Protein AF-A0A8D5ZJS7-F1 (afdb_monomer_lite)

Organism: NCBI:txid2824673

Structure (mmCIF, N/CA/C/O backbone):
data_AF-A0A8D5ZJS7-F1
#
_entry.id   AF-A0A8D5ZJS7-F1
#
loop_
_atom_site.group_PDB
_atom_site.id
_atom_site.type_symbol
_atom_site.label_atom_id
_atom_site.label_alt_id
_atom_site.label_comp_id
_atom_site.label_asym_id
_atom_site.label_entity_id
_atom_site.label_seq_id
_atom_site.pdbx_PDB_ins_code
_atom_site.Cartn_x
_atom_site.Cartn_y
_atom_site.Cartn_z
_atom_site.occupancy
_atom_site.B_iso_or_equiv
_atom_site.auth_seq_id
_atom_site.auth_comp_id
_atom_site.auth_asym_id
_atom_site.auth_atom_id
_atom_site.pdbx_PDB_model_num
ATOM 1 N N . MET A 1 1 ? 28.044 -16.675 -3.587 1.00 50.34 1 MET A N 1
ATOM 2 C CA . MET A 1 1 ? 27.125 -17.072 -4.681 1.00 50.34 1 MET A CA 1
ATOM 3 C C . MET A 1 1 ? 26.005 -16.048 -4.780 1.00 50.34 1 MET A C 1
ATOM 5 O O . MET A 1 1 ? 25.416 -15.737 -3.750 1.00 50.34 1 MET A O 1
ATOM 9 N N . LYS A 1 2 ? 25.720 -15.500 -5.970 1.00 57.88 2 LYS A N 1
ATOM 10 C CA . LYS A 1 2 ? 24.504 -14.694 -6.179 1.00 57.88 2 LYS A CA 1
ATOM 11 C C . LYS A 1 2 ? 23.301 -15.633 -6.067 1.00 57.88 2 LYS A C 1
ATOM 13 O O . LYS A 1 2 ? 23.268 -16.648 -6.757 1.00 57.88 2 LYS A O 1
ATOM 18 N N . LYS A 1 3 ? 22.357 -15.335 -5.169 1.00 79.50 3 LYS A N 1
ATOM 19 C CA . LYS A 1 3 ? 21.064 -16.033 -5.145 1.00 79.50 3 LYS A CA 1
ATOM 20 C C . LYS A 1 3 ? 20.373 -15.792 -6.488 1.00 79.50 3 LYS A C 1
ATOM 22 O O . LYS A 1 3 ? 20.386 -14.664 -6.972 1.00 79.50 3 LYS A O 1
ATOM 27 N N . LEU A 1 4 ? 19.787 -16.837 -7.065 1.00 85.06 4 LEU A N 1
ATOM 28 C CA . LEU A 1 4 ? 18.849 -16.681 -8.170 1.00 85.06 4 LEU A CA 1
ATOM 29 C C . LEU A 1 4 ? 17.603 -15.994 -7.601 1.00 85.06 4 LEU A C 1
ATOM 31 O O . LEU A 1 4 ? 16.918 -16.577 -6.763 1.00 85.06 4 LEU A O 1
ATOM 35 N N . THR A 1 5 ? 17.372 -14.743 -7.985 1.00 87.81 5 THR A N 1
ATOM 36 C CA . THR A 1 5 ? 16.163 -13.988 -7.644 1.00 87.81 5 THR A CA 1
ATOM 37 C C . THR A 1 5 ? 15.512 -13.495 -8.921 1.00 87.81 5 THR A C 1
ATOM 39 O O . THR A 1 5 ? 16.180 -13.155 -9.900 1.00 87.81 5 THR A O 1
ATOM 42 N N . THR A 1 6 ? 14.188 -13.489 -8.925 1.00 89.31 6 THR A N 1
ATOM 43 C CA . THR A 1 6 ? 13.394 -12.883 -9.988 1.00 89.31 6 THR A CA 1
ATOM 44 C C . THR A 1 6 ? 13.131 -11.407 -9.668 1.00 89.31 6 THR A C 1
ATOM 46 O O . THR A 1 6 ? 13.008 -11.043 -8.494 1.00 89.31 6 THR A O 1
ATOM 49 N N . PRO A 1 7 ? 12.933 -10.541 -10.680 1.00 89.44 7 PRO A N 1
ATOM 50 C CA . PRO A 1 7 ? 12.590 -9.137 -10.440 1.00 89.44 7 PRO A CA 1
ATOM 51 C C . PRO A 1 7 ? 11.332 -8.944 -9.578 1.00 89.44 7 PRO A C 1
ATOM 53 O O . PRO A 1 7 ? 11.212 -7.959 -8.853 1.00 89.44 7 PRO A O 1
ATOM 56 N N 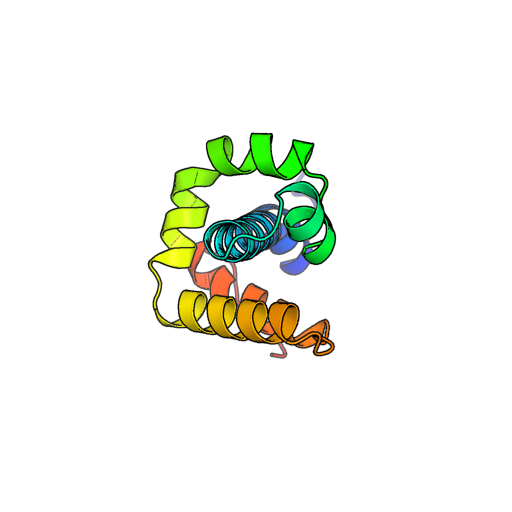. CYS A 1 8 ? 10.379 -9.880 -9.644 1.00 93.19 8 CYS A N 1
ATOM 57 C CA . CYS A 1 8 ? 9.183 -9.854 -8.805 1.00 93.19 8 CYS A CA 1
ATOM 58 C C . CYS A 1 8 ? 9.489 -10.171 -7.338 1.00 93.19 8 CYS A C 1
ATOM 60 O O . CYS A 1 8 ? 8.888 -9.554 -6.463 1.00 93.19 8 CYS A O 1
ATOM 62 N N . GLU A 1 9 ? 10.425 -11.079 -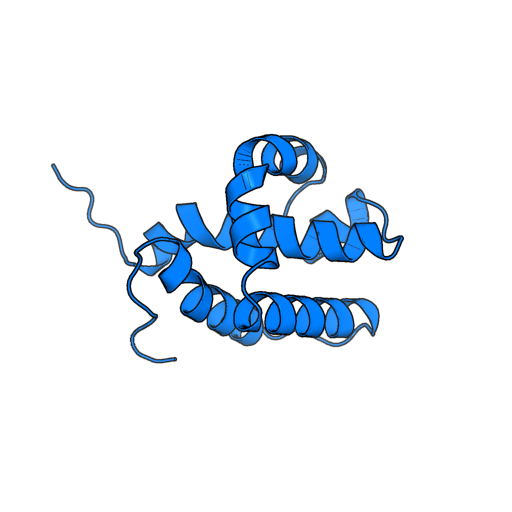7.053 1.00 94.44 9 GLU A N 1
ATOM 63 C CA . GLU A 1 9 ? 10.876 -11.343 -5.682 1.00 94.44 9 GLU A CA 1
ATOM 64 C C . GLU A 1 9 ? 11.640 -10.156 -5.099 1.00 94.4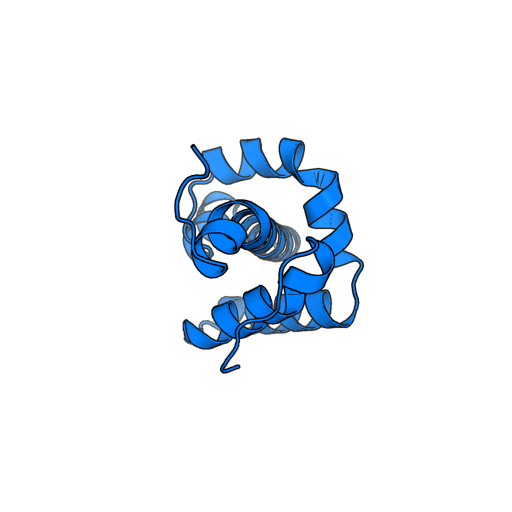4 9 GLU A C 1
ATOM 66 O O . GLU A 1 9 ? 11.438 -9.818 -3.932 1.00 94.44 9 GLU A O 1
ATOM 71 N N . ASP A 1 10 ? 12.466 -9.488 -5.905 1.00 94.12 10 ASP A N 1
ATOM 72 C CA . ASP A 1 10 ? 13.166 -8.275 -5.475 1.00 94.12 10 ASP A CA 1
ATOM 73 C C . ASP A 1 10 ? 12.162 -7.144 -5.200 1.00 94.12 10 ASP A C 1
ATOM 75 O O . ASP A 1 10 ? 12.173 -6.533 -4.129 1.00 94.12 10 ASP A O 1
ATOM 79 N N . ALA A 1 11 ? 11.187 -6.942 -6.093 1.00 96.25 11 ALA A N 1
ATOM 80 C CA . ALA A 1 11 ? 10.111 -5.979 -5.872 1.00 96.25 11 ALA A CA 1
ATOM 81 C C . ALA A 1 11 ? 9.226 -6.333 -4.663 1.00 96.25 11 ALA A C 1
ATOM 83 O O . ALA A 1 11 ? 8.743 -5.436 -3.973 1.00 96.25 11 ALA A O 1
ATOM 84 N N . PHE A 1 12 ? 9.019 -7.618 -4.369 1.00 95.56 12 PHE A N 1
ATOM 85 C CA . PHE A 1 12 ? 8.277 -8.049 -3.184 1.00 95.56 12 PHE A CA 1
ATOM 86 C C . PHE A 1 12 ? 8.994 -7.691 -1.874 1.00 95.56 12 PHE A C 1
ATOM 88 O O . PHE A 1 12 ? 8.335 -7.461 -0.862 1.00 95.56 12 PHE A O 1
ATOM 95 N N . ARG A 1 13 ? 10.329 -7.615 -1.879 1.00 94.69 13 ARG A N 1
ATOM 96 C CA . ARG A 1 13 ? 11.121 -7.217 -0.705 1.00 94.69 13 ARG A CA 1
ATOM 97 C C . ARG A 1 13 ? 11.211 -5.702 -0.554 1.00 94.69 13 ARG A C 1
ATOM 99 O O . ARG A 1 13 ? 11.082 -5.194 0.558 1.00 94.69 13 ARG A O 1
ATOM 106 N N . GLU A 1 14 ? 11.369 -4.991 -1.667 1.00 94.88 14 GLU A N 1
ATOM 107 C CA . GLU A 1 14 ? 11.680 -3.559 -1.646 1.00 94.88 14 GLU A CA 1
ATOM 108 C C . GLU A 1 14 ? 10.448 -2.664 -1.857 1.00 94.88 14 GLU A C 1
ATOM 110 O O . GLU A 1 14 ? 10.239 -1.706 -1.113 1.00 94.88 14 GLU A O 1
ATOM 115 N N . VAL A 1 15 ? 9.590 -2.997 -2.826 1.00 97.81 15 VAL A N 1
ATOM 116 C CA . VAL A 1 15 ? 8.513 -2.119 -3.326 1.00 97.81 15 VAL A CA 1
ATOM 117 C C . VAL A 1 15 ? 7.175 -2.424 -2.660 1.00 97.81 15 VAL A C 1
ATOM 119 O O . VAL A 1 15 ? 6.539 -1.542 -2.084 1.00 97.81 15 VAL A O 1
ATOM 122 N N . VAL A 1 16 ? 6.741 -3.688 -2.706 1.00 97.69 16 VAL A N 1
ATOM 123 C CA . VAL A 1 16 ? 5.425 -4.122 -2.203 1.00 97.69 16 VAL A CA 1
ATOM 124 C C . VAL A 1 16 ? 5.187 -3.722 -0.741 1.00 97.69 16 VAL A C 1
ATOM 126 O O . VAL A 1 16 ? 4.093 -3.233 -0.445 1.00 97.69 16 VAL A O 1
ATOM 129 N N . PRO A 1 17 ? 6.159 -3.855 0.186 1.00 97.75 17 PRO A N 1
ATOM 130 C CA . PRO A 1 17 ? 5.947 -3.455 1.570 1.00 97.75 17 PRO A CA 1
ATOM 131 C C . PRO A 1 17 ? 5.721 -1.949 1.697 1.00 97.75 17 PRO A C 1
ATOM 133 O O . PRO A 1 17 ? 4.849 -1.537 2.453 1.00 97.75 17 PRO A O 1
ATOM 136 N N . VAL A 1 18 ? 6.448 -1.127 0.933 1.00 98.44 18 VAL A N 1
ATOM 137 C CA . VAL A 1 18 ? 6.284 0.336 0.947 1.00 98.44 18 VAL A CA 1
ATOM 138 C C . VAL A 1 18 ? 4.893 0.720 0.447 1.00 98.44 18 VAL A C 1
ATOM 140 O O . VAL A 1 18 ? 4.209 1.505 1.100 1.00 98.44 18 VAL A O 1
ATOM 143 N N . LEU A 1 19 ? 4.436 0.114 -0.652 1.00 98.50 19 LEU A N 1
ATOM 144 C CA . LEU A 1 19 ? 3.108 0.374 -1.212 1.00 98.50 19 LEU A CA 1
ATOM 145 C C . LEU A 1 19 ? 1.980 0.003 -0.250 1.00 98.50 19 LEU A C 1
ATOM 147 O O . LEU A 1 19 ? 1.049 0.782 -0.071 1.00 98.50 19 LEU A O 1
ATOM 151 N N . ARG A 1 20 ? 2.074 -1.151 0.421 1.00 98.25 20 ARG A N 1
ATOM 152 C CA . ARG A 1 20 ? 1.082 -1.558 1.430 1.00 98.25 2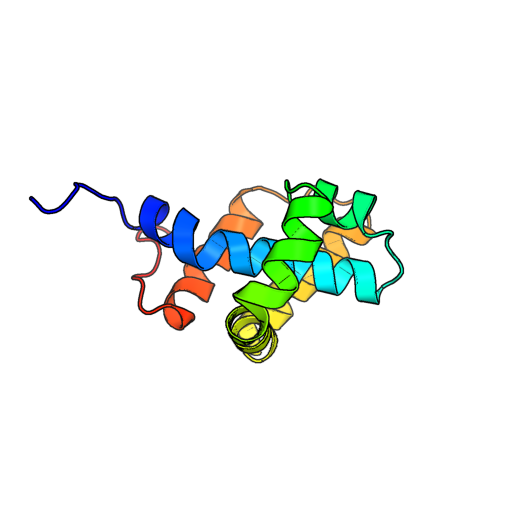0 ARG A CA 1
ATOM 153 C C . ARG A 1 20 ? 1.000 -0.551 2.572 1.00 98.25 20 ARG A C 1
ATOM 155 O O . ARG A 1 20 ? -0.096 -0.175 2.976 1.00 98.25 20 ARG A O 1
ATOM 162 N N . ILE A 1 21 ? 2.146 -0.080 3.060 1.00 98.56 21 ILE A N 1
ATOM 163 C CA . ILE A 1 21 ? 2.196 0.937 4.115 1.00 98.56 21 ILE A CA 1
ATOM 164 C C . ILE A 1 21 ? 1.629 2.273 3.624 1.00 98.56 21 ILE A C 1
ATOM 166 O O . ILE A 1 21 ? 0.875 2.905 4.360 1.00 98.56 21 ILE A O 1
ATOM 170 N N . ALA A 1 22 ? 1.929 2.685 2.390 1.00 98.56 22 ALA A N 1
ATOM 171 C CA . ALA A 1 22 ? 1.388 3.908 1.802 1.00 98.56 22 ALA A CA 1
ATOM 172 C C . ALA A 1 22 ? -0.146 3.855 1.672 1.00 98.56 22 ALA A C 1
ATOM 174 O O . ALA A 1 22 ? -0.826 4.773 2.126 1.00 98.56 22 ALA A O 1
ATOM 175 N N . ILE A 1 23 ? -0.701 2.758 1.145 1.00 98.50 23 ILE A N 1
ATOM 176 C CA . ILE A 1 23 ? -2.156 2.563 1.026 1.00 98.50 23 ILE A CA 1
ATOM 177 C C . ILE A 1 23 ? -2.813 2.541 2.415 1.00 98.50 23 ILE A C 1
ATOM 179 O O . ILE A 1 23 ? -3.797 3.244 2.642 1.00 98.50 23 ILE A O 1
ATOM 183 N N . ALA A 1 24 ? -2.251 1.794 3.374 1.00 98.50 24 ALA A N 1
ATOM 184 C CA . ALA A 1 24 ? -2.769 1.756 4.742 1.00 98.50 24 ALA A CA 1
ATOM 185 C C . ALA A 1 24 ? -2.751 3.145 5.398 1.00 98.50 24 ALA A C 1
ATOM 187 O O . ALA A 1 24 ? -3.744 3.547 6.001 1.00 98.50 24 ALA A O 1
ATOM 188 N N . LYS A 1 25 ? -1.665 3.909 5.225 1.00 98.44 25 LYS A N 1
ATOM 189 C CA . LYS A 1 25 ? -1.559 5.291 5.708 1.00 98.44 25 LYS A CA 1
ATOM 190 C C . LYS A 1 25 ? -2.675 6.169 5.135 1.00 98.44 25 LYS A C 1
ATOM 192 O O . LYS A 1 25 ? -3.341 6.859 5.899 1.00 98.44 25 LYS A O 1
ATOM 197 N N . ARG A 1 26 ? -2.930 6.100 3.823 1.00 98.38 26 ARG A N 1
ATOM 198 C CA . ARG A 1 26 ? -4.003 6.865 3.160 1.00 98.38 26 ARG A CA 1
ATOM 199 C C . ARG A 1 26 ? -5.408 6.482 3.619 1.00 98.38 26 ARG A C 1
ATOM 201 O O . ARG A 1 26 ? -6.286 7.341 3.660 1.00 98.38 26 ARG A O 1
ATOM 208 N N . LEU A 1 27 ? -5.636 5.214 3.962 1.00 98.44 27 LEU A N 1
ATOM 209 C CA . LEU A 1 27 ? -6.890 4.767 4.576 1.00 98.44 27 LEU A CA 1
ATOM 210 C C . LEU A 1 27 ? -7.044 5.339 5.995 1.00 98.44 27 LEU A C 1
ATOM 212 O O . LEU A 1 27 ? -8.117 5.821 6.351 1.00 98.44 27 LEU A O 1
ATOM 216 N N . ILE A 1 28 ? -5.972 5.327 6.793 1.00 98.44 28 ILE A N 1
ATOM 217 C CA . ILE A 1 28 ? -5.968 5.854 8.168 1.00 98.44 28 ILE A CA 1
ATOM 218 C C . ILE A 1 28 ? -6.194 7.370 8.186 1.00 98.44 28 ILE A C 1
ATOM 220 O O . ILE A 1 28 ? -6.990 7.856 8.984 1.00 98.44 28 ILE A O 1
ATOM 224 N N . GLU A 1 29 ? -5.571 8.112 7.266 1.00 97.88 29 GLU A N 1
ATOM 225 C CA . GLU A 1 29 ? -5.801 9.556 7.075 1.00 97.88 29 GLU A CA 1
ATOM 226 C C . GLU A 1 29 ? -7.275 9.887 6.769 1.00 97.88 29 GLU A C 1
ATOM 228 O O . GLU A 1 29 ? -7.730 10.993 7.048 1.00 97.88 29 GLU A O 1
ATOM 233 N N . ARG A 1 30 ? -8.043 8.917 6.257 1.00 97.75 30 ARG A N 1
ATOM 234 C CA . ARG A 1 30 ? -9.487 9.022 5.990 1.00 97.75 30 ARG A CA 1
ATOM 235 C C . ARG A 1 30 ? -10.365 8.473 7.117 1.00 97.75 30 ARG A C 1
ATOM 237 O O . ARG A 1 30 ? -11.555 8.244 6.921 1.00 97.75 30 ARG A O 1
ATOM 244 N N . GLY A 1 31 ? -9.789 8.245 8.295 1.00 97.75 31 GLY A N 1
ATOM 245 C CA . GLY A 1 31 ? -10.515 7.822 9.492 1.00 97.75 31 GLY A CA 1
ATOM 246 C C . GLY A 1 31 ? -10.730 6.313 9.617 1.00 97.75 31 GLY A C 1
ATOM 247 O O . GLY A 1 31 ? -11.439 5.876 10.523 1.00 97.75 31 GLY A O 1
ATOM 248 N N . ILE A 1 32 ? -10.126 5.488 8.754 1.00 98.31 32 ILE A N 1
ATOM 249 C CA . ILE A 1 32 ? -10.203 4.031 8.909 1.00 98.31 32 ILE A CA 1
ATOM 250 C C . ILE A 1 32 ? -9.305 3.586 10.075 1.00 98.31 32 ILE A C 1
ATOM 252 O O . ILE A 1 32 ? -8.120 3.921 10.092 1.00 98.31 32 ILE A O 1
ATOM 256 N N . PRO A 1 33 ? -9.810 2.783 11.034 1.00 98.38 33 PRO A N 1
ATOM 257 C CA . PRO A 1 33 ? -8.987 2.278 12.129 1.00 98.38 33 PRO A CA 1
ATOM 258 C C . PRO A 1 33 ? -7.769 1.497 11.626 1.00 98.38 33 PRO A C 1
ATOM 260 O O . PRO A 1 33 ? -7.896 0.673 10.717 1.00 98.38 33 PRO A O 1
ATOM 263 N N . VAL A 1 34 ? -6.611 1.681 12.272 1.00 98.25 34 VAL A N 1
ATOM 264 C CA . VAL A 1 34 ? -5.320 1.071 11.882 1.00 98.25 34 VAL A CA 1
ATOM 265 C C . VAL A 1 34 ? -5.430 -0.437 11.651 1.00 98.25 34 VAL A C 1
ATOM 267 O O . VAL A 1 34 ? -4.904 -0.954 10.666 1.00 98.25 34 VAL A O 1
ATOM 270 N N . VAL A 1 35 ? -6.155 -1.147 12.521 1.00 98.31 35 VAL A N 1
ATOM 271 C CA . VAL A 1 35 ? -6.377 -2.599 12.410 1.00 98.31 35 VAL A CA 1
ATOM 272 C C . VAL A 1 35 ? -7.105 -2.962 11.116 1.00 98.31 35 VAL A C 1
ATOM 274 O O . VAL A 1 35 ? -6.690 -3.889 10.423 1.00 98.31 35 VAL A O 1
ATOM 277 N N . LYS A 1 36 ? -8.160 -2.216 10.766 1.00 98.00 36 LYS A N 1
ATOM 278 C CA . LYS A 1 36 ? -8.928 -2.444 9.539 1.00 98.00 36 LYS A CA 1
ATOM 279 C C . LYS A 1 36 ? -8.099 -2.073 8.309 1.00 98.00 36 LYS A C 1
ATOM 281 O O . LYS A 1 36 ? -7.937 -2.910 7.433 1.00 98.00 36 LYS A O 1
ATOM 286 N N . ALA A 1 37 ? -7.497 -0.884 8.288 1.00 98.25 37 ALA A N 1
ATOM 287 C CA . ALA A 1 37 ? -6.664 -0.421 7.175 1.00 98.25 37 ALA A CA 1
ATOM 288 C C . ALA A 1 37 ? -5.493 -1.374 6.871 1.00 98.25 37 ALA A C 1
ATOM 290 O O . ALA A 1 37 ? -5.219 -1.677 5.714 1.00 98.25 37 ALA A O 1
ATOM 291 N N . SER A 1 38 ? -4.834 -1.893 7.912 1.00 98.25 38 SER A N 1
ATOM 292 C CA . SER A 1 38 ? -3.747 -2.871 7.767 1.00 98.25 38 SER A CA 1
ATOM 293 C C . SER A 1 38 ? -4.239 -4.184 7.154 1.00 98.25 38 SER A C 1
ATOM 295 O O . SER A 1 38 ? -3.579 -4.751 6.281 1.00 98.25 38 SER A O 1
ATOM 297 N N . LYS A 1 39 ? -5.426 -4.646 7.569 1.00 97.25 39 LYS A N 1
ATOM 298 C CA . LYS A 1 39 ? -6.042 -5.867 7.043 1.00 97.25 39 LYS A CA 1
ATOM 299 C C . LYS A 1 39 ? -6.359 -5.749 5.549 1.00 97.25 39 LYS A C 1
ATOM 301 O O . LYS A 1 39 ? -6.061 -6.691 4.822 1.00 97.25 39 LYS A O 1
ATOM 306 N N . GLU A 1 40 ? -6.879 -4.606 5.093 1.00 95.81 40 GLU A N 1
ATOM 307 C CA . GLU A 1 40 ? -7.205 -4.374 3.671 1.00 95.81 40 GLU A CA 1
ATOM 308 C C . GLU A 1 40 ? -5.987 -4.522 2.746 1.00 95.81 40 GLU A C 1
ATOM 310 O O . GLU A 1 40 ? -6.110 -4.954 1.604 1.00 95.81 40 GLU A O 1
ATOM 315 N N . VAL A 1 41 ? -4.785 -4.210 3.240 1.00 95.06 41 VAL A N 1
ATOM 316 C CA . VAL A 1 41 ? -3.540 -4.307 2.457 1.00 95.06 41 VAL A CA 1
ATOM 317 C C . VAL A 1 41 ? -2.745 -5.590 2.734 1.00 95.06 41 VAL A C 1
ATOM 319 O O . VAL A 1 41 ? -1.624 -5.750 2.242 1.00 95.06 41 VAL A O 1
ATOM 322 N N . GLY A 1 42 ? -3.301 -6.513 3.526 1.00 95.38 42 GLY A N 1
ATOM 323 C CA . GLY A 1 42 ? -2.699 -7.814 3.814 1.00 95.38 42 GLY A CA 1
ATOM 324 C C . GLY A 1 42 ? -1.501 -7.775 4.768 1.00 95.38 42 GLY A C 1
ATOM 325 O O . GLY A 1 42 ? -0.565 -8.559 4.594 1.00 95.38 42 GLY A O 1
ATOM 326 N N . ILE A 1 43 ? -1.496 -6.872 5.756 1.00 97.62 43 ILE A N 1
ATOM 327 C CA . ILE A 1 43 ? -0.499 -6.838 6.844 1.00 97.62 43 ILE A CA 1
ATOM 328 C C . ILE A 1 43 ? -1.179 -6.763 8.218 1.00 97.62 43 ILE A C 1
ATOM 330 O O . ILE A 1 43 ? -2.358 -6.433 8.333 1.00 97.62 43 ILE A O 1
ATOM 334 N N . SER A 1 44 ? -0.439 -7.044 9.293 1.00 98.31 44 SER A N 1
ATOM 335 C CA . SER A 1 44 ? -0.932 -6.793 10.651 1.00 98.31 44 SER A CA 1
ATOM 336 C C . SER A 1 44 ? -0.762 -5.321 11.045 1.00 98.31 44 SER A C 1
ATOM 338 O O . SER A 1 44 ? 0.136 -4.630 10.556 1.00 98.31 44 SER A O 1
ATOM 340 N N . ALA A 1 45 ? -1.562 -4.856 12.009 1.00 98.25 45 ALA A N 1
ATOM 341 C CA . ALA A 1 45 ? -1.385 -3.532 12.612 1.00 98.25 45 ALA A CA 1
ATOM 342 C C . ALA A 1 45 ? 0.017 -3.353 13.224 1.00 98.25 45 ALA A C 1
ATOM 344 O O . ALA A 1 45 ? 0.634 -2.302 13.085 1.00 98.25 45 ALA A O 1
ATOM 345 N N . THR A 1 46 ? 0.571 -4.406 13.836 1.00 98.00 46 THR A N 1
ATOM 346 C CA . THR A 1 46 ? 1.935 -4.384 14.387 1.00 98.00 46 THR A CA 1
ATOM 347 C C . THR A 1 46 ? 3.000 -4.216 13.303 1.00 98.00 46 THR A C 1
ATOM 349 O O . THR A 1 46 ? 3.973 -3.487 13.502 1.00 98.00 46 THR A O 1
ATOM 352 N N . THR A 1 47 ? 2.820 -4.848 12.137 1.00 98.06 47 THR A N 1
ATOM 353 C CA . THR A 1 47 ? 3.683 -4.627 10.973 1.00 98.06 47 THR A CA 1
ATOM 354 C C . THR A 1 47 ? 3.573 -3.188 10.493 1.00 98.06 47 THR A C 1
ATOM 356 O O . THR A 1 47 ? 4.613 -2.582 10.249 1.00 98.06 47 THR A O 1
ATOM 359 N N . TYR A 1 48 ? 2.363 -2.626 10.403 1.00 98.38 48 TYR A N 1
ATOM 360 C CA . TYR A 1 48 ? 2.175 -1.228 10.013 1.00 98.38 48 TYR A CA 1
ATOM 361 C C . TYR A 1 48 ? 2.933 -0.268 10.940 1.00 98.38 48 TYR A C 1
ATOM 363 O O . TYR A 1 48 ? 3.811 0.452 10.471 1.00 98.38 48 TYR A O 1
ATOM 371 N N . GLU A 1 49 ? 2.680 -0.329 12.250 1.00 97.56 49 GLU A N 1
ATOM 372 C CA . GLU A 1 49 ? 3.289 0.558 13.256 1.00 97.56 49 GLU A CA 1
ATOM 373 C C . GLU A 1 49 ? 4.823 0.504 13.256 1.00 97.56 49 GLU A C 1
ATOM 375 O O . GLU A 1 49 ? 5.509 1.519 13.413 1.00 97.56 49 GLU A O 1
ATOM 380 N N . LYS A 1 50 ? 5.384 -0.691 13.042 1.00 97.19 50 LYS A N 1
ATOM 381 C CA . LYS A 1 50 ? 6.832 -0.877 12.931 1.00 97.19 50 LYS A CA 1
ATOM 382 C C . LYS A 1 50 ? 7.375 -0.310 11.619 1.00 97.19 50 LYS A C 1
ATOM 384 O O . LYS A 1 50 ? 8.397 0.373 11.614 1.00 97.19 50 LYS A O 1
ATOM 389 N N . GLN A 1 51 ? 6.729 -0.620 10.497 1.00 96.88 51 GLN A N 1
ATOM 390 C CA . GLN A 1 51 ? 7.265 -0.320 9.169 1.00 96.88 51 GLN A CA 1
ATOM 391 C C . GLN A 1 51 ? 7.037 1.129 8.742 1.00 96.88 51 GLN A C 1
ATOM 393 O O . GLN A 1 51 ? 7.889 1.660 8.042 1.00 96.88 51 GLN A O 1
ATOM 398 N N . ILE A 1 52 ? 5.974 1.804 9.189 1.00 97.12 52 ILE A N 1
ATOM 399 C CA . ILE A 1 52 ? 5.743 3.218 8.848 1.00 97.12 52 ILE A CA 1
ATOM 400 C C . ILE A 1 52 ? 6.873 4.128 9.344 1.00 97.12 52 ILE A C 1
ATOM 402 O O . ILE A 1 52 ? 7.222 5.103 8.680 1.00 97.12 52 ILE A O 1
ATOM 406 N N . LYS A 1 53 ? 7.491 3.781 10.480 1.00 95.56 53 LYS A N 1
ATOM 407 C CA . LYS A 1 53 ? 8.668 4.478 11.015 1.00 95.56 53 LYS A CA 1
ATOM 408 C C . LYS A 1 53 ? 9.929 4.121 10.231 1.00 95.56 53 LYS A C 1
ATOM 410 O O . LYS A 1 53 ? 10.670 5.014 9.837 1.00 95.56 53 LYS A O 1
ATOM 415 N N . ASN A 1 54 ? 10.143 2.829 9.975 1.00 96.31 54 ASN A N 1
ATOM 416 C CA . ASN A 1 54 ? 11.354 2.336 9.311 1.00 96.31 54 ASN A CA 1
ATOM 417 C C . ASN A 1 54 ? 11.433 2.708 7.825 1.00 96.31 54 ASN A C 1
ATOM 419 O O . ASN A 1 54 ? 12.527 2.921 7.324 1.00 96.31 54 ASN A O 1
ATOM 423 N N . LYS A 1 55 ? 10.289 2.775 7.136 1.00 95.88 55 LYS A N 1
ATOM 424 C CA . LYS A 1 55 ? 10.169 3.039 5.693 1.00 95.88 55 LYS A CA 1
ATOM 425 C C . LYS A 1 55 ? 9.646 4.444 5.396 1.00 95.88 55 LYS A C 1
ATOM 427 O O . LYS A 1 55 ? 9.010 4.675 4.368 1.00 95.88 55 LYS A O 1
ATOM 432 N N . LYS A 1 56 ? 9.812 5.377 6.339 1.00 96.31 56 LYS A N 1
ATOM 433 C CA . LYS A 1 56 ? 9.211 6.716 6.277 1.00 96.31 56 LYS A CA 1
ATOM 434 C C . LYS A 1 56 ? 9.593 7.454 4.993 1.00 96.31 56 LYS A C 1
ATOM 436 O O . LYS A 1 56 ? 8.722 8.046 4.356 1.00 96.31 56 LYS A O 1
ATOM 441 N N . GLU A 1 57 ? 10.868 7.407 4.615 1.00 97.75 57 GLU A N 1
ATOM 442 C CA . GLU A 1 57 ? 11.370 8.124 3.443 1.00 97.75 57 GLU A CA 1
ATOM 443 C C . GLU A 1 57 ? 10.936 7.454 2.137 1.00 97.75 57 GLU A C 1
ATOM 445 O O . GLU A 1 57 ? 10.543 8.148 1.204 1.00 97.75 57 GLU A O 1
ATOM 450 N N . GLU A 1 58 ? 10.897 6.123 2.068 1.00 98.12 58 GLU A N 1
ATOM 451 C CA . GLU A 1 58 ? 10.391 5.411 0.891 1.00 98.12 58 GLU A CA 1
ATOM 452 C C . GLU A 1 58 ? 8.885 5.617 0.705 1.00 98.12 58 GLU A C 1
ATOM 454 O O . GLU A 1 58 ? 8.423 5.836 -0.414 1.00 98.12 58 GLU A O 1
ATOM 459 N N . VAL A 1 59 ? 8.111 5.605 1.795 1.00 98.25 59 VAL A N 1
ATOM 460 C CA . VAL A 1 59 ? 6.674 5.917 1.761 1.00 98.25 59 VAL A CA 1
ATOM 461 C C . VAL A 1 59 ? 6.461 7.358 1.306 1.00 98.25 59 VAL A C 1
ATOM 463 O O . VAL A 1 59 ? 5.604 7.609 0.461 1.00 98.25 59 VAL A O 1
ATOM 466 N N . LYS A 1 60 ? 7.254 8.308 1.818 1.00 98.00 60 LYS A N 1
ATOM 467 C CA . LYS A 1 60 ? 7.219 9.704 1.366 1.00 98.00 60 LYS A CA 1
ATOM 468 C C . LYS A 1 60 ? 7.551 9.807 -0.122 1.00 98.00 60 LYS A C 1
ATOM 470 O O . LYS A 1 60 ? 6.811 10.456 -0.845 1.00 98.00 60 LYS A O 1
ATOM 475 N N . LYS A 1 61 ? 8.600 9.124 -0.587 1.00 97.88 61 LYS A N 1
ATOM 476 C CA . LYS A 1 61 ? 9.005 9.089 -1.998 1.00 97.88 61 LYS A CA 1
ATOM 477 C C . LYS A 1 61 ? 7.878 8.605 -2.910 1.00 97.88 61 LYS A C 1
ATOM 479 O O . LYS A 1 61 ? 7.632 9.224 -3.934 1.00 97.88 61 LYS A O 1
ATOM 484 N N . VAL A 1 62 ? 7.199 7.526 -2.526 1.00 98.12 62 VAL A N 1
ATOM 485 C CA . VAL A 1 62 ? 6.056 6.969 -3.266 1.00 98.12 62 VAL A CA 1
ATOM 486 C C . VAL A 1 62 ? 4.878 7.944 -3.300 1.00 98.12 62 VAL A C 1
ATOM 488 O O . VAL A 1 62 ? 4.285 8.135 -4.352 1.00 98.12 62 VAL A O 1
ATOM 491 N N . ILE A 1 63 ? 4.549 8.573 -2.169 1.00 97.69 63 ILE A N 1
ATOM 492 C CA . ILE A 1 63 ? 3.424 9.517 -2.059 1.00 97.69 63 ILE A CA 1
ATOM 493 C C . ILE A 1 63 ? 3.716 10.859 -2.757 1.00 97.69 63 ILE A C 1
ATOM 495 O O . ILE A 1 63 ? 2.792 11.556 -3.162 1.00 97.69 63 ILE A O 1
ATOM 499 N N . SER A 1 64 ? 4.985 11.253 -2.880 1.00 98.00 64 SER A N 1
ATOM 500 C CA . SER A 1 64 ? 5.388 12.491 -3.559 1.00 98.00 64 SER A CA 1
ATOM 501 C C . SER A 1 64 ? 5.483 12.364 -5.080 1.00 98.00 64 SER A C 1
ATOM 503 O O . SER A 1 64 ? 5.618 13.386 -5.746 1.00 98.00 64 SER A O 1
ATOM 505 N N . ASP A 1 65 ? 5.445 11.152 -5.631 1.00 98.44 65 ASP A N 1
ATOM 506 C CA . ASP A 1 65 ? 5.379 10.945 -7.076 1.00 98.44 65 ASP A CA 1
ATOM 507 C C . ASP A 1 65 ? 3.916 11.004 -7.535 1.00 98.44 65 ASP A C 1
ATOM 509 O O . ASP A 1 65 ? 3.097 10.219 -7.067 1.00 98.44 65 ASP A O 1
ATOM 513 N N . GLU A 1 66 ? 3.592 11.950 -8.418 1.00 98.12 66 GLU A N 1
ATOM 514 C CA . GLU A 1 66 ? 2.216 12.264 -8.835 1.00 98.12 66 GLU A CA 1
ATOM 515 C C . GLU A 1 66 ? 1.492 11.050 -9.437 1.00 98.12 66 GLU A C 1
ATOM 517 O O . GLU A 1 66 ? 0.442 10.653 -8.937 1.00 98.12 66 GLU A O 1
ATOM 522 N N . GLU A 1 67 ? 2.105 10.386 -10.426 1.00 97.75 67 GLU A N 1
ATOM 523 C CA . GLU A 1 67 ? 1.535 9.204 -11.093 1.00 97.75 67 GLU A CA 1
ATOM 524 C C . GLU A 1 67 ? 1.263 8.081 -10.083 1.00 97.75 67 GLU A C 1
ATOM 526 O O . GLU A 1 67 ? 0.182 7.489 -10.054 1.00 97.75 67 GLU A O 1
ATOM 531 N N . ILE A 1 68 ? 2.244 7.780 -9.227 1.00 98.38 68 ILE A N 1
ATOM 532 C CA . ILE A 1 68 ? 2.115 6.695 -8.252 1.00 98.38 68 ILE A CA 1
ATOM 533 C C . ILE A 1 68 ? 1.102 7.046 -7.157 1.00 98.38 68 ILE A C 1
ATOM 535 O O . ILE A 1 68 ? 0.330 6.176 -6.738 1.00 98.38 68 ILE A O 1
ATOM 539 N N . ASN A 1 69 ? 1.076 8.297 -6.697 1.00 98.38 69 ASN A N 1
ATOM 540 C CA . ASN A 1 69 ? 0.122 8.745 -5.695 1.00 98.38 69 ASN A CA 1
ATOM 541 C C . ASN A 1 69 ? -1.310 8.699 -6.235 1.00 98.38 69 ASN A C 1
ATOM 543 O O . ASN A 1 69 ? -2.173 8.159 -5.551 1.00 98.38 69 ASN A O 1
ATOM 547 N N . ASP A 1 70 ? -1.563 9.145 -7.464 1.00 98.44 70 ASP A N 1
ATOM 548 C CA . ASP A 1 70 ? -2.894 9.079 -8.079 1.00 98.44 70 ASP A CA 1
ATOM 549 C C . ASP A 1 70 ? -3.409 7.640 -8.193 1.00 98.44 70 ASP A C 1
ATOM 551 O O . ASP A 1 70 ? -4.569 7.347 -7.884 1.00 98.44 70 ASP A O 1
ATOM 555 N N . MET A 1 71 ? -2.532 6.700 -8.555 1.00 98.06 71 MET A N 1
ATOM 556 C CA . MET A 1 71 ? -2.865 5.275 -8.567 1.00 98.06 71 MET A CA 1
ATOM 557 C C . MET A 1 71 ? -3.196 4.745 -7.163 1.00 98.06 71 MET A C 1
ATOM 559 O O . MET A 1 71 ? -4.137 3.963 -7.005 1.00 98.06 71 MET A O 1
ATOM 563 N N . ILE A 1 72 ? -2.452 5.167 -6.135 1.00 98.31 72 ILE A N 1
ATOM 564 C CA . ILE A 1 72 ? -2.743 4.828 -4.734 1.00 98.31 72 ILE A CA 1
ATOM 565 C C . ILE A 1 72 ? -4.095 5.406 -4.313 1.00 98.31 72 ILE A C 1
ATOM 567 O O . ILE A 1 72 ? -4.900 4.679 -3.733 1.00 98.31 72 ILE A O 1
ATOM 571 N N . GLU A 1 73 ? -4.377 6.673 -4.617 1.00 98.19 73 GLU A N 1
ATOM 572 C CA . GLU A 1 73 ? -5.643 7.317 -4.259 1.00 98.19 73 GLU A CA 1
ATOM 573 C C . GLU A 1 73 ? -6.836 6.661 -4.960 1.00 98.19 73 GLU A C 1
ATOM 575 O O . GLU A 1 73 ? -7.871 6.435 -4.329 1.00 98.19 73 GLU A O 1
ATOM 580 N N . SER A 1 74 ? -6.675 6.266 -6.225 1.00 97.31 7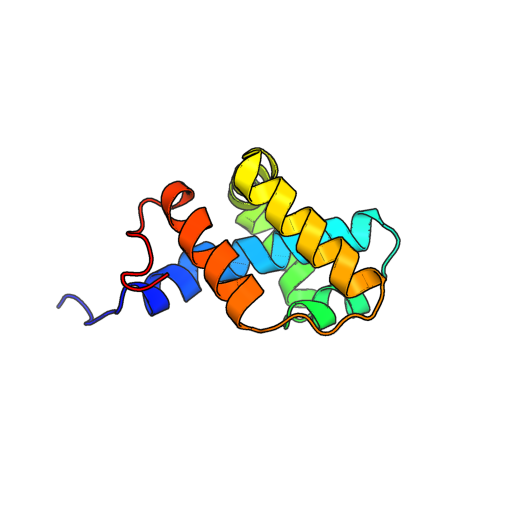4 SER A N 1
ATOM 581 C CA . SER A 1 74 ? -7.676 5.486 -6.957 1.00 97.31 74 SER A CA 1
ATOM 582 C C . SER A 1 74 ? -7.964 4.151 -6.263 1.00 97.31 74 SER A C 1
ATOM 584 O O . SER A 1 74 ? -9.123 3.820 -6.000 1.00 97.31 74 SER A O 1
ATOM 586 N N . LEU A 1 75 ? -6.922 3.400 -5.882 1.00 97.19 75 LEU A N 1
ATOM 587 C CA . LEU A 1 75 ? -7.080 2.144 -5.142 1.00 97.19 75 LEU A CA 1
ATOM 588 C C . LEU A 1 75 ? -7.756 2.353 -3.785 1.00 97.19 75 LEU A C 1
ATOM 590 O O . LEU A 1 75 ? -8.668 1.607 -3.434 1.00 97.19 75 LEU A O 1
ATOM 594 N N . VAL A 1 76 ? -7.349 3.377 -3.037 1.00 97.81 76 VAL A N 1
ATOM 595 C CA . VAL A 1 76 ? -7.943 3.719 -1.739 1.00 97.81 76 VAL A CA 1
ATOM 596 C C . VAL A 1 76 ? -9.422 4.070 -1.895 1.00 97.81 76 VAL A C 1
ATOM 598 O O . VAL A 1 76 ? -10.247 3.568 -1.134 1.00 97.81 76 VAL A O 1
ATOM 601 N N . GLY A 1 77 ? -9.783 4.863 -2.907 1.00 97.50 77 GLY A N 1
ATOM 602 C CA . GLY A 1 77 ? -11.174 5.192 -3.221 1.00 97.50 77 GLY A CA 1
ATOM 603 C C . GLY A 1 77 ? -12.024 3.952 -3.509 1.00 97.50 77 GLY A C 1
ATOM 604 O O . GLY A 1 77 ? -13.133 3.829 -2.983 1.00 97.50 77 GLY A O 1
ATOM 605 N N . ARG A 1 78 ? -11.487 2.991 -4.272 1.00 96.00 78 ARG A N 1
ATOM 606 C CA . ARG A 1 78 ? -12.151 1.705 -4.559 1.00 96.00 78 ARG A CA 1
ATOM 607 C C . ARG A 1 78 ? -12.347 0.855 -3.300 1.00 96.00 78 ARG A C 1
ATOM 609 O O . ARG A 1 78 ? -13.440 0.340 -3.084 1.00 96.00 78 ARG A O 1
ATOM 616 N N . ILE A 1 79 ? -11.332 0.769 -2.433 1.00 95.88 79 ILE A N 1
ATOM 617 C CA . ILE A 1 79 ? -11.428 0.057 -1.144 1.00 95.88 79 ILE A CA 1
ATOM 618 C C . ILE A 1 79 ? -12.527 0.677 -0.270 1.00 95.88 79 ILE A C 1
ATOM 620 O O . ILE A 1 79 ? -13.363 -0.032 0.286 1.00 95.88 79 ILE A O 1
ATOM 624 N N . LEU A 1 80 ? -12.561 2.008 -0.165 1.00 95.75 80 LEU A N 1
ATOM 625 C CA . LEU A 1 80 ? -13.533 2.721 0.671 1.00 95.75 80 LEU A CA 1
ATOM 626 C C . LEU A 1 80 ? -14.970 2.618 0.158 1.00 95.75 80 LEU A C 1
ATOM 628 O O . LEU A 1 80 ? -15.902 2.596 0.957 1.00 95.75 80 LEU A O 1
ATOM 632 N N . SER A 1 81 ? -15.146 2.524 -1.158 1.00 96.19 81 SER A N 1
ATOM 633 C CA . SER A 1 81 ? -16.450 2.301 -1.791 1.00 96.19 81 SER A CA 1
ATOM 634 C C . SER A 1 81 ? -16.889 0.831 -1.774 1.00 96.19 81 SER A C 1
ATOM 636 O O . SER A 1 81 ? -17.955 0.510 -2.292 1.00 96.19 81 SER A O 1
ATOM 638 N N . GLY A 1 82 ? -16.100 -0.067 -1.167 1.00 92.88 82 GLY A N 1
ATOM 639 C CA . GLY A 1 82 ? -16.411 -1.494 -1.080 1.00 92.88 82 GLY A CA 1
ATOM 640 C C . GLY A 1 82 ? -16.321 -2.224 -2.421 1.00 92.88 82 GLY A C 1
ATOM 641 O O . GLY A 1 82 ? -16.852 -3.325 -2.554 1.00 92.88 82 GLY A O 1
ATOM 642 N N . GLN A 1 83 ? -15.671 -1.623 -3.421 1.00 92.94 83 GLN A N 1
ATOM 643 C CA . GLN A 1 83 ? -15.456 -2.261 -4.711 1.00 92.94 83 GLN A CA 1
ATOM 644 C C . GLN A 1 83 ? -14.371 -3.329 -4.604 1.00 92.94 83 GLN A C 1
ATOM 646 O O . GLN A 1 83 ? -13.354 -3.152 -3.930 1.00 92.94 83 GLN A O 1
ATOM 651 N N . THR A 1 84 ? -14.541 -4.417 -5.351 1.00 88.44 84 THR A N 1
ATOM 652 C CA . THR A 1 84 ? -13.491 -5.421 -5.504 1.00 88.44 84 THR A CA 1
ATOM 653 C C . THR A 1 84 ? -12.283 -4.796 -6.203 1.00 88.44 84 THR A C 1
ATOM 655 O O . THR A 1 84 ? -12.381 -4.255 -7.311 1.00 88.44 84 THR A O 1
ATOM 658 N N . VAL A 1 85 ? -11.128 -4.853 -5.540 1.00 89.75 85 VAL A N 1
ATOM 659 C CA . VAL A 1 85 ? -9.840 -4.462 -6.116 1.00 89.75 85 VAL A CA 1
ATOM 660 C C . VAL A 1 85 ? -9.167 -5.708 -6.671 1.00 89.75 85 VAL A C 1
ATOM 662 O O . VAL A 1 85 ? -8.680 -6.553 -5.924 1.00 89.75 85 VAL A O 1
ATOM 665 N N . GLU A 1 86 ? -9.137 -5.807 -7.998 1.00 90.88 86 GLU A N 1
ATOM 666 C CA . GLU A 1 86 ? -8.443 -6.883 -8.700 1.00 90.88 86 GLU A CA 1
ATOM 667 C C . GLU A 1 86 ? -6.950 -6.8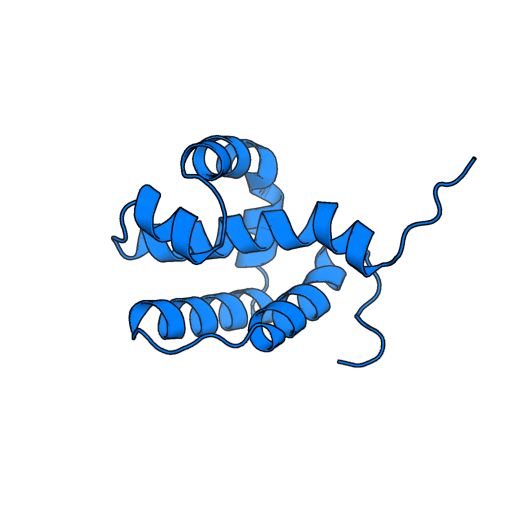87 -8.361 1.00 90.88 86 GLU A C 1
ATOM 669 O O . GLU A 1 86 ? -6.298 -5.837 -8.334 1.00 90.88 86 GLU A O 1
ATOM 674 N N . SER A 1 87 ? -6.384 -8.081 -8.176 1.00 89.50 87 SER A N 1
ATOM 675 C CA . SER A 1 87 ? -4.952 -8.258 -7.888 1.00 89.50 87 SER A CA 1
ATOM 676 C C . SER A 1 87 ? -4.053 -7.579 -8.932 1.00 89.50 87 SER A C 1
ATOM 678 O O . SER A 1 87 ? -3.030 -6.981 -8.588 1.00 89.50 87 SER A O 1
ATOM 680 N N . THR A 1 88 ? -4.484 -7.571 -10.195 1.00 92.06 88 THR A N 1
ATOM 681 C CA . THR A 1 88 ? -3.813 -6.896 -11.312 1.00 92.06 88 THR A CA 1
ATOM 682 C C . THR A 1 88 ? -3.679 -5.390 -11.107 1.00 92.06 88 THR A C 1
ATOM 684 O O . THR A 1 88 ? -2.657 -4.825 -11.488 1.00 92.06 88 THR A O 1
ATOM 687 N N . SER A 1 89 ? -4.633 -4.736 -10.434 1.00 93.81 89 SER A N 1
ATOM 688 C CA . SER A 1 89 ? -4.553 -3.298 -10.136 1.00 93.81 89 SER A CA 1
ATOM 689 C C . SER A 1 89 ? -3.350 -2.993 -9.233 1.00 93.81 89 SER A C 1
ATOM 691 O O . SER A 1 89 ? -2.609 -2.037 -9.466 1.00 93.81 89 SER A O 1
ATOM 693 N N . PHE A 1 90 ? -3.088 -3.857 -8.246 1.00 94.81 90 PHE A N 1
ATOM 694 C CA . PHE A 1 90 ? -1.898 -3.747 -7.401 1.00 94.81 90 PHE A CA 1
ATOM 695 C C . PHE A 1 90 ? -0.611 -4.128 -8.154 1.00 94.81 90 PHE A C 1
ATOM 697 O O . PHE A 1 90 ? 0.433 -3.514 -7.933 1.00 94.81 90 PHE A O 1
ATOM 704 N N . CYS A 1 91 ? -0.663 -5.099 -9.074 1.00 95.50 91 CYS A N 1
ATOM 705 C CA . CYS A 1 91 ? 0.481 -5.447 -9.925 1.00 95.50 91 CYS A CA 1
ATOM 706 C C . CYS A 1 91 ? 0.917 -4.286 -10.830 1.00 95.50 91 CYS A C 1
ATOM 708 O O . CYS A 1 91 ? 2.120 -4.043 -10.945 1.00 95.50 91 CYS A O 1
ATOM 710 N N . ILE A 1 92 ? -0.032 -3.554 -11.427 1.00 95.88 92 ILE A N 1
ATOM 711 C CA . ILE A 1 92 ? 0.254 -2.370 -12.252 1.00 95.88 92 ILE A CA 1
ATOM 712 C C . ILE A 1 92 ? 0.925 -1.295 -11.391 1.00 95.88 92 ILE A C 1
ATOM 714 O O . ILE A 1 92 ? 1.996 -0.811 -11.757 1.00 95.88 92 ILE A O 1
ATOM 718 N N . LEU A 1 93 ? 0.360 -0.991 -10.214 1.00 97.00 93 LEU A N 1
ATOM 719 C CA . LEU A 1 93 ? 0.961 -0.056 -9.257 1.00 97.00 93 LEU A CA 1
ATOM 720 C C . LEU A 1 93 ? 2.394 -0.465 -8.899 1.00 97.00 93 LEU A C 1
ATOM 722 O O . LEU A 1 93 ? 3.315 0.329 -9.052 1.00 97.00 93 LEU A O 1
ATOM 726 N N . CYS A 1 94 ? 2.606 -1.722 -8.503 1.00 97.62 94 CYS A N 1
ATOM 727 C CA . CYS A 1 94 ? 3.934 -2.242 -8.184 1.00 97.62 94 CYS A CA 1
ATOM 728 C C . CYS A 1 94 ? 4.911 -2.078 -9.353 1.00 97.62 94 CYS A C 1
ATOM 730 O O . CYS A 1 94 ? 6.004 -1.554 -9.152 1.00 97.62 94 CYS A O 1
ATOM 732 N N . SER A 1 95 ? 4.519 -2.478 -10.567 1.00 96.81 95 SER A N 1
ATOM 733 C CA . SER A 1 95 ? 5.353 -2.360 -11.770 1.00 96.81 95 SER A CA 1
ATOM 734 C C . SER A 1 95 ? 5.780 -0.919 -12.030 1.00 96.81 95 SER A C 1
ATOM 736 O O . SER A 1 95 ? 6.971 -0.656 -12.197 1.00 96.81 95 SER A O 1
ATOM 738 N N . LYS A 1 96 ? 4.832 0.025 -11.984 1.00 96.75 96 LYS A N 1
ATOM 739 C CA . LYS A 1 96 ? 5.112 1.453 -12.167 1.00 96.75 96 LYS A CA 1
ATOM 740 C C . LYS A 1 96 ? 6.021 1.992 -11.069 1.00 96.75 96 LYS A C 1
ATOM 742 O O . LYS A 1 96 ? 6.995 2.677 -11.366 1.00 96.75 96 LYS A O 1
ATOM 747 N N . SER A 1 97 ? 5.781 1.619 -9.812 1.00 97.69 97 SER A N 1
ATOM 748 C CA . SER A 1 97 ? 6.587 2.083 -8.682 1.00 97.69 97 SER A CA 1
ATOM 749 C C . SER A 1 97 ? 8.029 1.575 -8.699 1.00 97.69 97 SER A C 1
ATOM 751 O O . SER A 1 97 ? 8.881 2.230 -8.106 1.00 97.69 97 SER A O 1
ATOM 753 N N . ARG A 1 98 ? 8.356 0.468 -9.386 1.00 96.62 98 ARG A N 1
ATOM 754 C CA . ARG A 1 98 ? 9.731 -0.078 -9.449 1.00 96.62 98 ARG A CA 1
ATOM 755 C C . ARG A 1 98 ? 10.774 0.931 -9.930 1.00 96.62 98 ARG A C 1
ATOM 757 O O . ARG A 1 98 ? 11.907 0.881 -9.447 1.00 96.62 98 ARG A O 1
ATOM 764 N N . ARG A 1 99 ? 10.391 1.898 -10.778 1.00 95.88 99 ARG A N 1
ATOM 765 C CA . ARG A 1 99 ? 11.283 2.988 -11.220 1.00 95.88 99 ARG A CA 1
ATOM 766 C C . ARG A 1 99 ? 11.820 3.825 -10.058 1.00 95.88 99 ARG A C 1
ATOM 768 O O . ARG A 1 99 ? 12.943 4.309 -10.112 1.00 95.88 99 ARG A O 1
ATOM 775 N N . LEU A 1 100 ? 11.057 3.935 -8.969 1.00 96.94 100 LEU A N 1
ATOM 776 C CA . LEU A 1 100 ? 11.469 4.638 -7.753 1.00 96.94 100 LEU A CA 1
ATOM 777 C C . LEU A 1 100 ? 12.470 3.831 -6.911 1.00 96.94 100 LEU A C 1
ATOM 779 O O . LEU A 1 100 ? 13.084 4.390 -6.007 1.00 96.94 100 LEU A O 1
ATOM 783 N N . PHE A 1 101 ? 12.665 2.545 -7.193 1.00 95.88 101 PHE A N 1
ATOM 784 C CA . PHE A 1 101 ? 13.527 1.645 -6.420 1.00 95.88 101 PHE A CA 1
ATOM 785 C C . PHE A 1 101 ? 14.678 1.074 -7.254 1.00 95.88 101 PHE A C 1
ATOM 787 O O . PHE A 1 101 ? 15.329 0.127 -6.826 1.00 95.88 101 PHE A O 1
ATOM 794 N N . ASN A 1 102 ? 14.946 1.648 -8.434 1.00 94.00 102 ASN A N 1
ATOM 795 C CA . ASN A 1 102 ? 15.966 1.169 -9.373 1.00 94.00 102 ASN A CA 1
ATOM 796 C C . ASN A 1 102 ? 15.762 -0.301 -9.785 1.00 94.00 102 ASN A C 1
ATOM 798 O O . ASN A 1 102 ? 16.726 -1.035 -10.001 1.00 94.00 102 ASN A O 1
ATOM 802 N N . LEU A 1 103 ? 14.502 -0.734 -9.885 1.00 92.75 103 LEU A N 1
ATOM 803 C CA . LEU A 1 103 ? 14.131 -2.066 -10.354 1.00 92.75 103 LEU A CA 1
ATOM 804 C C . LEU A 1 103 ? 13.523 -1.982 -11.762 1.00 92.75 103 LEU A C 1
ATOM 806 O O . LEU A 1 103 ? 12.824 -1.011 -12.068 1.00 92.75 103 LEU A O 1
ATOM 810 N N . PRO A 1 104 ? 13.748 -2.991 -12.624 1.00 90.06 104 PRO A N 1
ATOM 811 C CA . PRO A 1 104 ? 13.170 -3.006 -13.961 1.00 90.06 104 PRO A CA 1
ATOM 812 C C . PRO A 1 104 ? 11.640 -3.166 -13.899 1.00 90.06 104 PRO A C 1
ATOM 814 O O . PRO A 1 104 ? 11.130 -3.868 -13.012 1.00 90.06 104 PRO A O 1
ATOM 817 N N . PRO A 1 105 ? 10.894 -2.561 -14.844 1.00 86.50 105 PRO A N 1
ATOM 818 C CA . PRO A 1 105 ? 9.451 -2.746 -14.938 1.00 86.50 105 PRO A CA 1
ATOM 819 C C . PRO A 1 105 ? 9.103 -4.218 -15.196 1.00 86.50 105 PRO A C 1
ATOM 821 O O . PRO A 1 105 ? 9.947 -5.024 -15.598 1.00 86.50 105 PRO A O 1
ATOM 824 N N . CYS A 1 106 ? 7.851 -4.594 -14.945 1.00 89.56 106 CYS A N 1
ATOM 825 C CA . CYS A 1 106 ? 7.381 -5.921 -15.330 1.00 89.56 106 CYS A CA 1
ATOM 826 C C . CYS A 1 106 ? 7.383 -6.058 -16.868 1.00 89.56 106 CYS A C 1
ATOM 828 O O . CYS A 1 106 ? 6.902 -5.153 -17.541 1.00 89.56 106 CYS A O 1
ATOM 830 N N . PRO A 1 107 ? 7.862 -7.182 -17.430 1.00 76.94 107 PRO A N 1
ATOM 831 C CA . PRO A 1 107 ? 8.034 -7.334 -18.879 1.00 76.94 107 PRO A CA 1
ATOM 832 C C . PRO A 1 107 ? 6.733 -7.427 -19.700 1.00 76.94 107 PRO A C 1
ATOM 834 O O . PRO A 1 107 ? 6.799 -7.255 -20.907 1.00 76.94 107 PRO A O 1
ATOM 837 N N . ASN A 1 108 ? 5.573 -7.690 -19.079 1.00 65.06 108 ASN A N 1
ATOM 838 C CA . ASN A 1 108 ? 4.288 -7.917 -19.768 1.00 65.06 108 ASN A CA 1
ATOM 839 C C . ASN A 1 108 ? 3.127 -7.141 -19.111 1.00 65.06 108 ASN A C 1
ATOM 841 O O . ASN A 1 108 ? 2.079 -7.724 -18.827 1.00 65.06 108 ASN A O 1
ATOM 845 N N . LEU A 1 109 ? 3.340 -5.866 -18.778 1.00 58.19 109 LEU A N 1
ATOM 846 C CA . LEU A 1 109 ? 2.340 -4.993 -18.151 1.00 58.19 109 LEU A CA 1
ATOM 847 C C . LEU A 1 109 ? 2.171 -3.693 -18.930 1.00 58.19 109 LEU A C 1
ATOM 849 O O . LEU A 1 109 ? 3.214 -3.115 -19.305 1.00 58.19 109 LEU A O 1
#

Radius of gyration: 13.75 Å; chains: 1; bounding box: 44×30×34 Å

Secondary structure (DSSP, 8-state):
------HHHHHHHHTHHHHHHHHHHHHHHTT--HHHHHHHTT--HHHHHHHHHHTHHHHHHHHHSHHHHHHHHHHHHHHHTT----HHHHHHHHHHHGGGGT-PPPTT-

Foldseek 3Di:
DDDDDDLVRVLVVPPLLLLLLLLLVVLVVVVDDLQRSNVVSPHGSVSNVVVCVVCVVVNVLQCPDPVLVVLSVVVSVCVVVVHDDDPVSVLVSSQVCVVVVVGHGDPPD

pLDDT: mean 94.38, std 8.13, range [50.34, 98.56]

Sequence (109 aa):
MKKLTTPCEDAFREVVPVLRIAIAKRLIERGIPVVKASKEVGISATTYEKQIKNKKEEVKKVISDEEINDMIESLVGRILSGQTVESTSFCILCSKSRRLFNLPPCPNL